Protein AF-A0A5K0X9Z9-F1 (afdb_monomer)

Solvent-accessible surface area (backbone atoms only — not comparable to full-atom values): 3863 Å² total; per-residue (Å²): 122,49,77,50,75,48,98,89,47,100,59,80,48,72,52,78,80,81,57,63,69,65,50,48,53,53,25,52,78,72,75,41,91,62,56,68,69,59,49,70,68,33,68,65,51,56,52,49,53,54,51,52,54,49,52,52,51,66,74,73,109

Organism: NCBI:txid210225

Sequence (61 aa):
IWVYGDSFQSMLVAVVIPNEEHTKEWGELNGHVNSFIELCALPQLKKHILLELKSAADKNK

Radius of gyration: 13.97 Å; Cα contacts (8 Å, |Δi|>4): 42; chains: 1; bounding box: 37×19×34 Å

Secondary structure (DSSP, 8-state):
-EEE--TT-S--EEE----HHHHHHHHHHTT----HHHHHH-HHHHHHHHHHHHHHHHHT-

Foldseek 3Di:
DDWDDDPVDPDIDDDDDDDQVVLCVVCVVVVHNDHSVVSVVDPVNVVVVVVVVVVVVVVVD

Mean predicted aligned error: 4.79 Å

pLDDT: mean 89.39, std 7.49, range [62.38, 95.81]

Structure (mmCIF, N/CA/C/O backbone):
data_AF-A0A5K0X9Z9-F1
#
_entry.id   AF-A0A5K0X9Z9-F1
#
loop_
_atom_site.group_PDB
_atom_site.id
_atom_site.type_symbol
_atom_site.label_atom_id
_atom_site.label_alt_id
_atom_site.label_comp_id
_atom_site.label_asym_id
_atom_site.label_entity_id
_atom_site.label_seq_id
_atom_site.pdbx_PDB_ins_code
_atom_site.Cartn_x
_atom_site.Cartn_y
_atom_site.Cartn_z
_atom_site.occupancy
_atom_site.B_iso_or_equiv
_atom_site.auth_seq_id
_atom_site.auth_comp_id
_atom_site.auth_asym_id
_atom_site.auth_atom_id
_atom_site.pdbx_PDB_model_num
ATOM 1 N N . ILE A 1 1 ? -5.991 7.601 1.324 1.00 78.38 1 ILE A N 1
ATOM 2 C CA . ILE A 1 1 ? -6.439 6.307 1.900 1.00 78.38 1 ILE A CA 1
ATOM 3 C C . ILE A 1 1 ? -7.914 6.445 2.196 1.00 78.38 1 ILE A C 1
ATOM 5 O O . ILE A 1 1 ? -8.294 7.479 2.734 1.00 78.38 1 ILE A O 1
ATOM 9 N N . TRP A 1 2 ? -8.715 5.445 1.845 1.00 81.19 2 TRP A N 1
ATOM 10 C CA . TRP A 1 2 ? -10.135 5.406 2.188 1.00 81.19 2 TRP A CA 1
ATOM 11 C C . TRP A 1 2 ? -10.342 4.309 3.226 1.00 81.19 2 TRP A C 1
ATOM 13 O O . TRP A 1 2 ? -9.948 3.169 2.987 1.00 81.19 2 TRP A O 1
ATOM 23 N N . VAL A 1 3 ? -10.905 4.650 4.384 1.00 80.56 3 VAL A N 1
ATOM 24 C CA . VAL A 1 3 ? -11.193 3.687 5.455 1.00 80.56 3 VAL A CA 1
ATOM 25 C C . VAL A 1 3 ? -12.699 3.500 5.527 1.00 80.56 3 VAL A C 1
ATOM 27 O O . VAL A 1 3 ? -13.436 4.467 5.702 1.00 80.56 3 VAL A O 1
ATOM 30 N N . T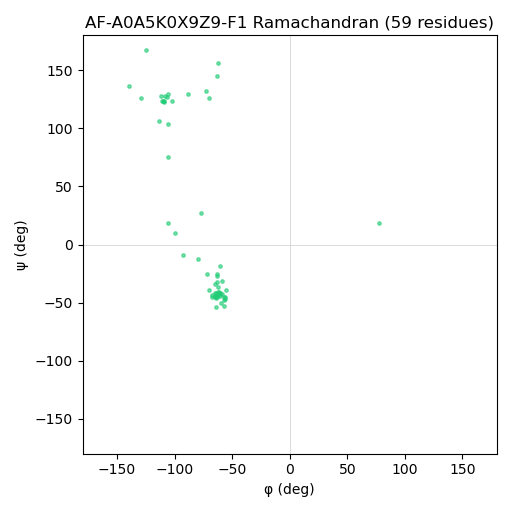YR A 1 4 ? -13.140 2.258 5.373 1.00 80.00 4 TYR A 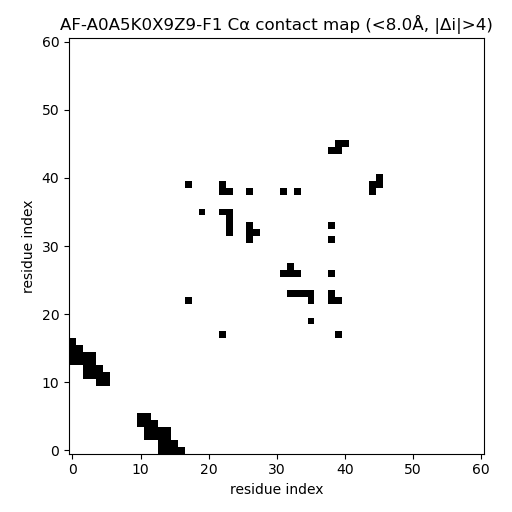N 1
ATOM 31 C CA . TYR A 1 4 ? -14.526 1.857 5.524 1.00 80.00 4 TYR A CA 1
ATOM 32 C C . TYR A 1 4 ? -14.696 1.093 6.838 1.00 80.00 4 TYR A C 1
ATOM 34 O O . TYR A 1 4 ? -13.947 0.155 7.131 1.00 80.00 4 TYR A O 1
ATOM 42 N N . GLY A 1 5 ? -15.685 1.513 7.623 1.00 79.56 5 GLY A N 1
ATOM 43 C CA . GLY A 1 5 ? -16.136 0.829 8.826 1.00 79.56 5 GLY A CA 1
ATOM 44 C C . GLY A 1 5 ? -17.648 0.660 8.765 1.00 79.56 5 GLY A C 1
ATOM 45 O O . GLY A 1 5 ? -18.370 1.634 8.571 1.00 79.56 5 GLY A O 1
ATOM 46 N N . ASP A 1 6 ? -18.107 -0.575 8.921 1.00 75.62 6 ASP A N 1
ATOM 47 C CA . ASP A 1 6 ? -19.518 -0.926 9.069 1.00 75.62 6 ASP A CA 1
ATOM 48 C C . ASP A 1 6 ? -19.746 -1.308 10.536 1.00 75.62 6 ASP A C 1
ATOM 50 O O . ASP A 1 6 ? -19.027 -2.149 11.070 1.00 75.62 6 ASP A O 1
ATOM 54 N N . SER A 1 7 ? -20.732 -0.695 11.201 1.00 73.31 7 SER A N 1
ATOM 55 C CA . SER A 1 7 ? -21.042 -0.961 12.614 1.00 73.31 7 SER A CA 1
ATOM 56 C C . SER A 1 7 ? -21.442 -2.413 12.893 1.00 73.31 7 SER A C 1
ATOM 58 O O . SER A 1 7 ? -21.396 -2.839 14.045 1.00 73.31 7 SER A O 1
ATOM 60 N N . PHE A 1 8 ? -21.831 -3.172 11.865 1.00 75.19 8 PHE A N 1
ATOM 61 C CA . PHE A 1 8 ? -22.140 -4.598 11.967 1.00 75.19 8 PHE A CA 1
ATOM 62 C C . PHE A 1 8 ? -20.943 -5.510 11.666 1.00 75.19 8 PHE A C 1
ATOM 64 O O . PHE A 1 8 ? -21.028 -6.716 11.897 1.00 75.19 8 PHE A O 1
ATOM 71 N N . GLN A 1 9 ? -19.823 -4.967 11.180 1.00 72.94 9 GLN A N 1
ATOM 72 C CA . GLN A 1 9 ? -18.612 -5.728 10.880 1.00 72.94 9 GLN A CA 1
ATOM 73 C C . GLN A 1 9 ? -17.515 -5.385 11.886 1.00 72.94 9 GLN A C 1
ATOM 75 O O . GLN A 1 9 ? -17.094 -4.242 12.023 1.00 72.94 9 GLN A O 1
ATOM 80 N N . SER A 1 10 ? -16.981 -6.396 12.570 1.00 80.06 10 SER A N 1
ATOM 81 C CA . S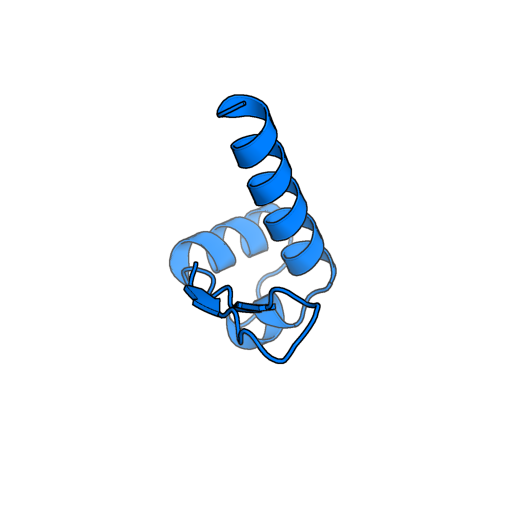ER A 1 10 ? -15.903 -6.225 13.554 1.00 80.06 10 SER A CA 1
ATOM 82 C C . SER A 1 10 ? -14.518 -6.019 12.918 1.00 80.06 10 SER A C 1
ATOM 84 O O . SER A 1 10 ? -13.506 -6.395 13.510 1.00 80.06 10 SER A O 1
ATOM 86 N N . MET A 1 11 ? -14.450 -5.482 11.697 1.00 76.56 11 MET A N 1
ATOM 87 C CA . MET A 1 11 ? -13.205 -5.274 10.961 1.00 76.56 11 MET A CA 1
ATOM 88 C C . MET A 1 11 ? -13.213 -3.940 10.219 1.00 76.56 11 MET A C 1
ATOM 90 O O . MET A 1 11 ? -14.189 -3.570 9.573 1.00 76.56 11 MET A O 1
ATOM 94 N N . LEU A 1 12 ? -12.088 -3.231 10.297 1.00 80.69 12 LEU A N 1
ATOM 95 C CA . LEU A 1 12 ? -11.831 -2.040 9.497 1.00 80.69 12 LEU A CA 1
ATOM 96 C C . LEU A 1 12 ? -11.183 -2.460 8.182 1.00 80.69 12 LEU A C 1
ATOM 98 O O . LEU A 1 12 ? -10.184 -3.182 8.181 1.00 80.69 12 LEU A O 1
ATOM 102 N N . VAL A 1 13 ? -11.727 -1.977 7.068 1.00 84.31 13 VAL A N 1
ATOM 103 C CA . VAL A 1 13 ? -11.163 -2.208 5.738 1.00 84.31 13 VAL A CA 1
ATOM 104 C C . VAL A 1 13 ? -10.613 -0.890 5.213 1.00 84.31 13 VAL A C 1
ATOM 106 O O . VAL A 1 13 ? -11.332 0.100 5.112 1.00 84.31 13 VAL A O 1
ATOM 109 N N . ALA A 1 14 ? -9.327 -0.871 4.865 1.00 85.31 14 ALA A N 1
ATOM 110 C CA . ALA A 1 14 ? -8.694 0.271 4.220 1.00 85.31 14 ALA A CA 1
ATOM 111 C 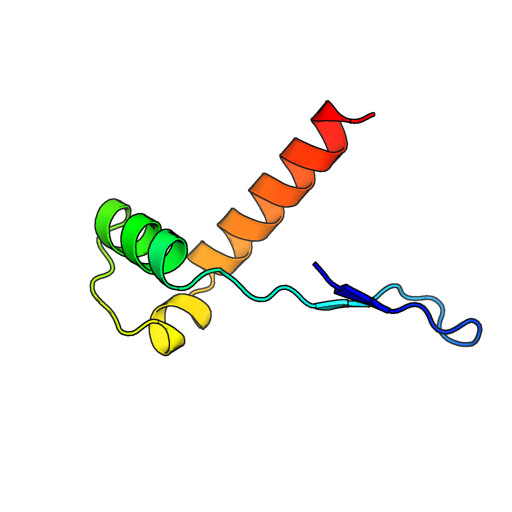C . ALA A 1 14 ? -8.391 -0.056 2.756 1.00 85.31 14 ALA A C 1
ATOM 113 O O . ALA A 1 14 ? -7.741 -1.058 2.455 1.00 85.31 14 ALA A O 1
ATOM 114 N N . VAL A 1 15 ? -8.831 0.817 1.852 1.00 89.44 15 VAL A N 1
ATOM 115 C CA . VAL A 1 15 ? -8.504 0.753 0.427 1.00 89.44 15 VAL A CA 1
ATOM 116 C C . VAL A 1 15 ? -7.419 1.784 0.134 1.00 89.44 15 VAL A C 1
ATOM 118 O O . VAL A 1 15 ? -7.566 2.984 0.405 1.00 89.44 15 VAL A O 1
ATOM 121 N N . VAL A 1 16 ? -6.306 1.302 -0.418 1.00 89.88 16 VAL A N 1
ATOM 122 C CA . VAL A 1 16 ? -5.161 2.124 -0.813 1.00 89.88 16 VAL A CA 1
ATOM 123 C C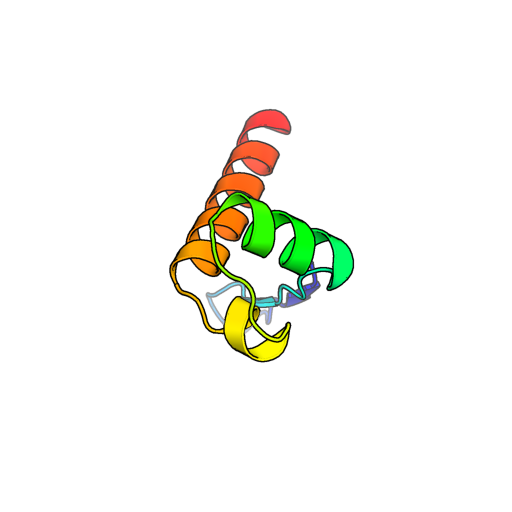 . VAL A 1 16 ? -5.062 2.124 -2.329 1.00 89.88 16 VAL A C 1
ATOM 125 O O . VAL A 1 16 ? -5.030 1.066 -2.949 1.00 89.88 16 VAL A O 1
ATOM 128 N N . ILE A 1 17 ? -5.001 3.322 -2.905 1.00 91.50 17 ILE A N 1
ATOM 129 C CA . ILE A 1 17 ? -4.752 3.539 -4.328 1.00 91.50 17 ILE A CA 1
ATOM 130 C C . ILE A 1 17 ? -3.386 4.227 -4.413 1.00 91.50 17 ILE A C 1
ATOM 132 O O . ILE A 1 17 ? -3.284 5.385 -3.997 1.00 91.50 17 ILE A O 1
ATOM 136 N N . PRO A 1 18 ? -2.328 3.521 -4.849 1.00 90.88 18 PRO A N 1
ATOM 137 C CA . PRO A 1 18 ? -1.012 4.119 -5.035 1.00 90.88 18 PRO A CA 1
ATOM 138 C C . PRO A 1 18 ? -1.058 5.201 -6.119 1.00 90.88 18 PRO A C 1
ATOM 140 O O . PRO A 1 18 ? -1.790 5.073 -7.099 1.00 90.88 18 PRO A O 1
ATOM 143 N N . ASN A 1 19 ? -0.273 6.265 -5.954 1.00 93.25 19 ASN A N 1
ATOM 144 C CA . ASN A 1 19 ? -0.071 7.244 -7.020 1.00 93.25 19 ASN A CA 1
ATOM 145 C C . ASN A 1 19 ? 0.817 6.621 -8.109 1.00 93.25 19 ASN A C 1
ATOM 147 O O . ASN A 1 19 ? 1.846 6.023 -7.792 1.00 93.25 19 ASN A O 1
ATOM 151 N N . GLU A 1 20 ? 0.418 6.752 -9.373 1.00 93.56 20 GLU A N 1
ATOM 152 C CA . GLU A 1 20 ? 1.098 6.100 -10.493 1.00 93.56 20 GLU A CA 1
ATOM 153 C C . GLU A 1 20 ? 2.550 6.556 -10.677 1.00 93.56 20 GLU A C 1
ATOM 155 O O . GLU A 1 20 ? 3.423 5.712 -10.869 1.00 93.56 20 GLU A O 1
ATOM 160 N N . GLU A 1 21 ? 2.821 7.857 -10.574 1.00 94.25 21 GLU A N 1
ATOM 161 C CA . GLU A 1 21 ? 4.157 8.432 -10.753 1.00 94.25 21 GLU A CA 1
ATOM 162 C C . GLU A 1 21 ? 5.119 7.919 -9.677 1.00 94.25 21 GLU A C 1
ATOM 164 O O . GLU A 1 21 ? 6.120 7.279 -9.993 1.00 94.25 21 GLU A O 1
ATOM 169 N N . HIS A 1 22 ? 4.745 8.063 -8.404 1.00 93.31 22 HIS A N 1
ATOM 170 C CA . HIS A 1 22 ? 5.558 7.580 -7.284 1.00 93.31 22 HIS A CA 1
ATOM 171 C C . HIS A 1 22 ? 5.733 6.057 -7.284 1.00 93.31 22 HIS A C 1
ATOM 173 O O . HIS A 1 22 ? 6.761 5.541 -6.852 1.00 93.31 22 HIS A O 1
ATOM 179 N N . THR A 1 23 ? 4.734 5.314 -7.766 1.00 94.50 23 THR A N 1
ATOM 180 C CA . THR A 1 23 ? 4.830 3.851 -7.858 1.00 94.50 23 THR A CA 1
ATOM 181 C C . THR A 1 23 ? 5.823 3.425 -8.932 1.00 94.50 23 THR A C 1
ATOM 183 O O . THR A 1 23 ? 6.573 2.474 -8.718 1.00 94.50 23 THR A O 1
ATOM 186 N N . LYS A 1 24 ? 5.848 4.126 -10.071 1.00 94.44 24 LYS A N 1
ATOM 187 C CA . LYS A 1 24 ? 6.832 3.889 -11.132 1.00 94.44 24 LYS A CA 1
ATOM 188 C C . LYS A 1 24 ? 8.235 4.275 -10.688 1.00 94.44 24 LYS A C 1
ATOM 190 O O . LYS A 1 24 ? 9.135 3.466 -10.855 1.00 94.44 24 LYS A O 1
ATOM 195 N N . GLU A 1 25 ? 8.397 5.430 -10.045 1.00 94.94 25 GLU A N 1
ATOM 196 C CA . GLU A 1 25 ? 9.676 5.863 -9.468 1.00 94.94 25 GLU A CA 1
ATOM 197 C C . GLU A 1 25 ? 10.210 4.831 -8.462 1.00 94.94 25 GLU A C 1
ATOM 199 O O . GLU A 1 25 ? 11.356 4.389 -8.551 1.00 94.94 25 GLU A O 1
ATOM 204 N N . TRP A 1 26 ? 9.355 4.357 -7.547 1.00 95.06 26 TRP A N 1
ATOM 205 C CA . TRP A 1 26 ? 9.711 3.268 -6.639 1.00 95.06 26 TRP A CA 1
ATOM 206 C C . TRP A 1 26 ? 10.095 1.995 -7.403 1.00 95.06 26 TRP A C 1
ATOM 208 O O . TRP A 1 26 ? 11.071 1.336 -7.045 1.00 95.06 26 TRP A O 1
ATOM 218 N N . GLY A 1 27 ? 9.349 1.648 -8.455 1.00 94.88 27 GLY A N 1
ATOM 219 C CA . GLY A 1 27 ? 9.636 0.504 -9.316 1.00 94.88 27 GLY A CA 1
ATOM 220 C C . GLY A 1 27 ? 11.032 0.591 -9.925 1.00 94.88 27 GLY A C 1
ATOM 221 O O . GLY A 1 27 ? 11.836 -0.317 -9.725 1.00 94.88 27 GLY A O 1
ATOM 222 N N . GLU A 1 28 ? 11.355 1.707 -10.577 1.00 94.81 28 GLU A N 1
ATOM 223 C CA . GLU A 1 28 ? 12.658 1.961 -11.200 1.00 94.81 28 GLU A CA 1
ATOM 224 C C . GLU A 1 28 ? 13.806 1.850 -10.190 1.00 94.81 28 GLU A C 1
ATOM 226 O O . GLU A 1 28 ? 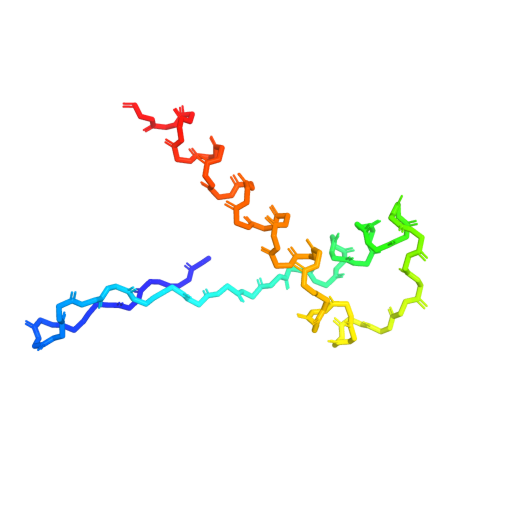14.786 1.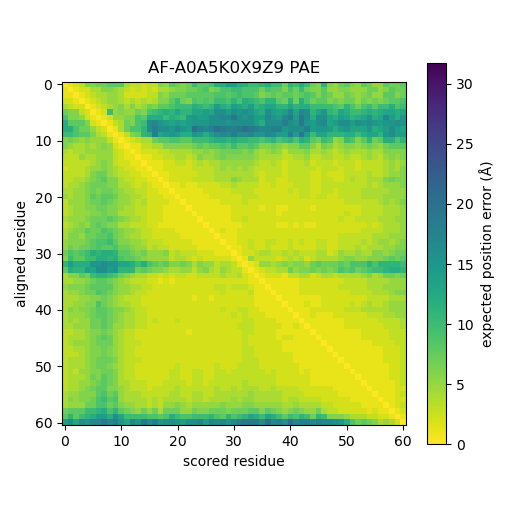146 -10.443 1.00 94.81 28 GLU A O 1
ATOM 231 N N . LEU A 1 29 ? 13.651 2.449 -9.003 1.00 95.44 29 LEU A N 1
ATOM 232 C CA . LEU A 1 29 ? 14.638 2.375 -7.918 1.00 95.44 29 LEU A CA 1
ATOM 233 C C . LEU A 1 29 ? 14.853 0.949 -7.387 1.00 95.44 29 LEU A C 1
ATOM 235 O O . LEU A 1 29 ? 15.930 0.634 -6.882 1.00 95.44 29 LEU A O 1
ATOM 239 N N . ASN A 1 30 ? 13.845 0.082 -7.500 1.00 93.56 30 ASN A N 1
ATOM 240 C CA . ASN A 1 30 ? 13.900 -1.315 -7.066 1.00 93.56 30 ASN A CA 1
ATOM 241 C C . ASN A 1 30 ? 14.157 -2.296 -8.229 1.00 93.56 30 ASN A C 1
ATOM 243 O O . ASN A 1 30 ? 14.076 -3.508 -8.036 1.00 93.56 30 ASN A O 1
ATOM 247 N N . GLY A 1 31 ? 14.490 -1.795 -9.425 1.00 93.88 31 GLY A N 1
ATOM 248 C CA . GLY A 1 31 ? 14.806 -2.616 -10.599 1.00 93.88 31 GLY A CA 1
ATOM 249 C C . GLY A 1 31 ? 13.588 -3.222 -11.305 1.00 93.88 31 GLY A C 1
ATOM 250 O O . GLY A 1 31 ? 13.730 -4.181 -12.063 1.00 93.88 31 GLY A O 1
ATOM 251 N N . HIS A 1 32 ? 12.395 -2.680 -11.070 1.00 91.56 32 HIS A N 1
ATOM 252 C CA . HIS A 1 32 ? 11.143 -3.075 -11.707 1.00 91.56 32 HIS A CA 1
ATOM 253 C C . HIS A 1 32 ? 10.707 -2.023 -12.737 1.00 91.56 32 HIS A C 1
ATOM 255 O O . HIS A 1 32 ? 10.165 -0.980 -12.380 1.00 91.56 32 HIS A O 1
ATOM 261 N N . VAL A 1 33 ? 10.900 -2.312 -14.027 1.00 85.25 33 VAL A N 1
ATOM 262 C CA . VAL A 1 33 ? 10.442 -1.456 -15.137 1.00 85.25 33 VAL A CA 1
ATOM 263 C C . VAL A 1 33 ? 9.226 -2.113 -15.780 1.00 85.25 33 VAL A C 1
ATOM 265 O O . VAL A 1 33 ? 9.304 -2.760 -16.822 1.00 85.25 33 VAL A O 1
ATOM 268 N N . ASN A 1 34 ? 8.098 -2.007 -15.090 1.00 88.12 34 ASN A N 1
ATOM 269 C CA . ASN A 1 34 ? 6.842 -2.644 -15.458 1.00 88.12 34 ASN A CA 1
ATOM 270 C C . ASN A 1 34 ? 5.720 -1.610 -15.554 1.00 88.12 34 ASN A C 1
ATOM 272 O O . ASN A 1 34 ? 5.848 -0.470 -15.102 1.00 88.12 34 ASN A O 1
ATOM 276 N N . SER A 1 35 ? 4.592 -2.012 -16.136 1.00 93.38 35 SER A N 1
ATOM 277 C CA . SER A 1 35 ? 3.391 -1.179 -16.121 1.00 93.38 35 SER A CA 1
ATOM 278 C C . SER A 1 35 ? 2.903 -0.939 -14.685 1.00 93.38 35 SER A C 1
ATOM 280 O O . SER A 1 35 ? 3.148 -1.736 -13.779 1.00 93.38 35 SER A O 1
ATOM 282 N N . PHE A 1 36 ? 2.156 0.146 -14.467 1.00 92.69 36 PHE A N 1
ATOM 283 C CA . PHE A 1 36 ? 1.616 0.476 -13.143 1.00 92.69 36 PHE A CA 1
ATOM 284 C C . PHE A 1 36 ? 0.787 -0.665 -12.533 1.00 92.69 36 PHE A C 1
ATOM 286 O O . PHE A 1 36 ? 0.890 -0.942 -11.339 1.00 92.69 36 PHE A O 1
ATOM 293 N N . ILE A 1 37 ? -0.000 -1.358 -13.360 1.00 93.31 37 ILE A N 1
ATOM 294 C CA . ILE A 1 37 ? -0.841 -2.484 -12.933 1.00 93.31 37 ILE A CA 1
ATOM 295 C C . ILE A 1 37 ? 0.026 -3.653 -12.452 1.00 93.31 37 ILE A C 1
ATOM 297 O O . ILE A 1 37 ? -0.246 -4.229 -11.401 1.00 93.31 37 ILE A O 1
ATOM 301 N N . GLU A 1 38 ? 1.087 -3.979 -13.190 1.00 94.62 38 GLU A N 1
ATOM 302 C CA . GLU A 1 38 ? 2.032 -5.030 -12.806 1.00 94.62 38 GLU A CA 1
ATOM 303 C C . GLU A 1 38 ? 2.771 -4.675 -11.514 1.00 94.62 38 GLU A C 1
ATOM 305 O O . GLU A 1 38 ? 2.880 -5.521 -10.629 1.00 94.62 38 GLU A O 1
ATOM 310 N N . LEU A 1 39 ? 3.202 -3.418 -11.360 1.00 94.94 39 LEU A N 1
ATOM 311 C CA . LEU A 1 39 ? 3.814 -2.929 -10.122 1.00 94.94 39 LEU A CA 1
ATOM 312 C C . LEU A 1 39 ? 2.846 -3.045 -8.937 1.00 94.94 39 LEU A C 1
ATOM 314 O O . LEU A 1 39 ? 3.233 -3.513 -7.869 1.00 94.94 39 LEU A O 1
ATOM 318 N N . CYS A 1 40 ? 1.570 -2.698 -9.130 1.00 93.81 40 CYS A N 1
ATOM 319 C CA . CYS A 1 40 ? 0.524 -2.828 -8.111 1.00 93.81 40 CYS A CA 1
ATOM 320 C C . CYS A 1 40 ? 0.251 -4.281 -7.694 1.00 93.81 40 CYS A C 1
ATOM 322 O O . CYS A 1 40 ? -0.196 -4.520 -6.570 1.00 93.81 40 CYS A O 1
ATOM 324 N N . ALA A 1 41 ? 0.534 -5.252 -8.564 1.00 94.12 41 ALA A N 1
ATOM 325 C CA . ALA A 1 41 ? 0.434 -6.670 -8.242 1.00 94.12 41 ALA A CA 1
ATOM 326 C C . ALA A 1 41 ? 1.647 -7.199 -7.448 1.00 94.12 41 ALA A C 1
ATOM 328 O O . ALA A 1 41 ? 1.574 -8.300 -6.896 1.00 94.12 41 ALA A O 1
ATOM 329 N N . LEU A 1 42 ? 2.750 -6.439 -7.351 1.00 95.44 42 LEU A N 1
ATOM 330 C CA . LEU A 1 42 ? 3.964 -6.881 -6.664 1.00 95.44 42 LEU A CA 1
ATOM 331 C C . LEU A 1 42 ? 3.767 -6.962 -5.137 1.00 95.44 42 LEU A C 1
ATOM 333 O O . LEU A 1 42 ? 3.457 -5.956 -4.483 1.00 95.44 42 LEU A O 1
ATOM 337 N N . PRO A 1 43 ? 4.054 -8.121 -4.511 1.00 95.44 43 PRO A N 1
ATOM 338 C CA . PRO A 1 43 ? 4.042 -8.253 -3.054 1.00 95.44 43 PRO A CA 1
ATOM 339 C C . PRO A 1 43 ? 5.015 -7.297 -2.348 1.00 95.44 43 PRO A C 1
ATOM 341 O O . PRO A 1 43 ? 4.750 -6.857 -1.227 1.00 95.44 43 PRO A O 1
ATOM 344 N N . GLN A 1 44 ? 6.136 -6.969 -2.997 1.00 95.06 44 GLN A N 1
ATOM 345 C CA . GLN A 1 44 ? 7.158 -6.055 -2.490 1.00 95.06 44 GLN A CA 1
ATOM 346 C C . GLN A 1 44 ? 6.597 -4.641 -2.326 1.00 95.06 44 GLN A C 1
ATOM 348 O O . GLN A 1 44 ? 6.755 -4.051 -1.256 1.00 95.06 44 GLN A O 1
ATOM 353 N N . LEU A 1 45 ? 5.874 -4.141 -3.334 1.00 94.75 45 LEU A N 1
ATOM 354 C CA . LEU A 1 45 ? 5.240 -2.826 -3.277 1.00 94.75 45 LEU A CA 1
ATOM 355 C C . LEU A 1 45 ? 4.178 -2.786 -2.173 1.00 94.75 45 LEU A C 1
ATOM 357 O O . LEU A 1 45 ? 4.163 -1.867 -1.355 1.00 94.75 45 LEU A O 1
ATOM 361 N N . LYS A 1 46 ? 3.339 -3.827 -2.074 1.00 93.81 46 LYS A N 1
ATOM 362 C CA . LYS A 1 46 ? 2.350 -3.941 -0.989 1.00 93.81 46 LYS A CA 1
ATOM 363 C C . LYS A 1 46 ? 3.010 -3.873 0.391 1.00 93.81 46 LYS A C 1
ATOM 365 O O . LYS A 1 46 ? 2.518 -3.177 1.279 1.00 93.81 46 LYS A O 1
ATOM 370 N N . LYS A 1 47 ? 4.121 -4.590 0.58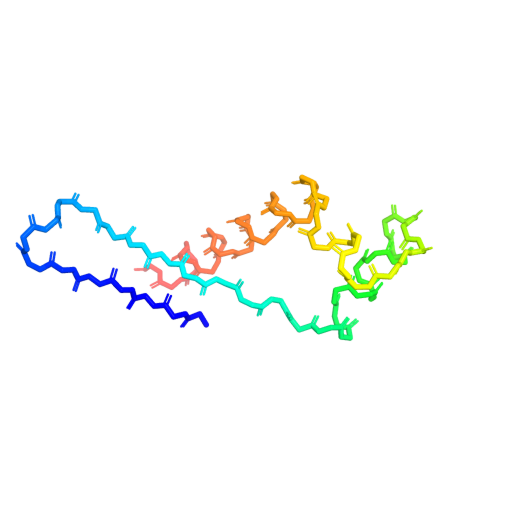7 1.00 95.81 47 LYS A N 1
ATOM 371 C CA . LYS A 1 47 ? 4.871 -4.575 1.849 1.00 95.81 47 LYS A CA 1
ATOM 372 C C . LYS A 1 47 ? 5.466 -3.196 2.134 1.00 95.81 47 LYS A C 1
ATOM 374 O O . LYS A 1 47 ? 5.394 -2.749 3.274 1.00 95.81 47 LYS A O 1
ATOM 379 N N . HIS A 1 48 ? 6.019 -2.532 1.121 1.00 95.12 48 HIS A N 1
ATOM 380 C CA . HIS A 1 48 ? 6.561 -1.181 1.247 1.00 95.12 48 HIS A CA 1
ATOM 381 C C . HIS A 1 48 ? 5.487 -0.185 1.703 1.00 95.12 48 HIS A C 1
ATOM 383 O O . HIS A 1 48 ? 5.667 0.474 2.723 1.00 95.12 48 HIS A O 1
ATOM 389 N N . ILE A 1 49 ? 4.327 -0.170 1.040 1.00 93.94 49 ILE A N 1
ATOM 390 C CA . ILE A 1 49 ? 3.195 0.690 1.414 1.00 93.94 49 ILE A CA 1
ATOM 391 C C . ILE A 1 49 ? 2.771 0.441 2.868 1.00 93.94 49 ILE A C 1
ATOM 393 O O . ILE A 1 49 ? 2.601 1.386 3.632 1.00 93.94 49 ILE A O 1
ATOM 397 N N . LEU A 1 50 ? 2.630 -0.820 3.291 1.00 93.50 50 LEU A N 1
ATOM 398 C CA . LEU A 1 50 ? 2.259 -1.139 4.676 1.00 93.50 50 LEU A CA 1
ATOM 399 C C . LEU A 1 50 ? 3.298 -0.659 5.702 1.00 93.50 50 LEU A C 1
ATOM 401 O O . LEU A 1 50 ? 2.919 -0.230 6.792 1.00 93.50 50 LEU A O 1
ATOM 405 N N . LEU A 1 51 ? 4.591 -0.726 5.372 1.00 95.25 51 LEU A N 1
ATOM 406 C CA . LEU A 1 51 ? 5.660 -0.224 6.238 1.00 95.25 51 LEU A CA 1
ATOM 407 C C . LEU A 1 51 ? 5.615 1.299 6.370 1.00 95.25 51 LEU A C 1
ATOM 409 O O . LEU A 1 51 ? 5.709 1.801 7.488 1.00 95.25 51 LEU A O 1
ATOM 413 N N . GLU A 1 52 ? 5.404 2.018 5.268 1.00 93.38 52 GLU A N 1
ATOM 414 C CA . GLU A 1 52 ? 5.247 3.476 5.284 1.00 93.38 52 GLU A CA 1
ATOM 415 C C . GLU A 1 52 ? 4.040 3.899 6.126 1.00 93.38 52 GLU A C 1
ATOM 417 O O . GLU A 1 52 ? 4.153 4.774 6.985 1.00 93.38 52 GLU A O 1
ATOM 422 N N . LEU A 1 53 ? 2.900 3.216 5.967 1.00 91.75 53 LEU A N 1
ATOM 423 C CA . LEU A 1 53 ? 1.707 3.473 6.779 1.00 91.75 53 LEU A CA 1
ATOM 424 C C . LEU A 1 53 ? 1.956 3.228 8.267 1.00 91.75 53 LEU A C 1
ATOM 426 O O . LEU A 1 53 ? 1.518 4.018 9.103 1.00 91.75 53 LEU A O 1
ATOM 430 N N . LYS A 1 54 ? 2.687 2.162 8.609 1.00 93.12 54 LYS A N 1
ATOM 431 C CA . LYS A 1 54 ? 3.066 1.884 9.995 1.00 93.12 54 LYS A CA 1
ATOM 432 C C . LYS A 1 54 ? 4.002 2.962 10.547 1.00 93.12 54 LYS A C 1
ATOM 434 O O . LYS A 1 54 ? 3.762 3.459 11.641 1.00 93.12 54 LYS A O 1
ATOM 439 N N . SER A 1 55 ? 5.016 3.368 9.781 1.00 95.38 55 SER A N 1
ATOM 440 C CA . SER A 1 55 ? 5.933 4.443 10.177 1.00 95.38 55 SER A CA 1
ATOM 441 C C . SER A 1 55 ? 5.195 5.765 10.390 1.00 95.38 55 SER A C 1
ATOM 443 O O . SER A 1 55 ? 5.454 6.467 11.365 1.00 95.38 55 SER A O 1
ATOM 445 N N . ALA A 1 56 ? 4.245 6.098 9.513 1.00 92.31 56 ALA A N 1
ATOM 446 C CA . ALA A 1 56 ? 3.405 7.278 9.664 1.00 92.31 56 ALA A CA 1
ATOM 447 C C . ALA A 1 56 ? 2.541 7.207 10.933 1.00 92.31 56 ALA A C 1
ATOM 449 O O . ALA A 1 56 ? 2.427 8.209 11.634 1.00 92.31 56 ALA A O 1
ATOM 450 N N . ALA A 1 57 ? 1.972 6.042 11.259 1.00 90.50 57 ALA A N 1
ATOM 451 C CA . ALA A 1 57 ? 1.218 5.853 12.497 1.00 90.50 57 ALA A CA 1
ATOM 452 C C . ALA A 1 57 ? 2.101 6.036 13.741 1.00 90.50 57 ALA A C 1
ATOM 454 O O . ALA A 1 57 ? 1.716 6.751 14.660 1.00 90.50 57 ALA A O 1
ATOM 455 N N . ASP A 1 58 ? 3.303 5.455 13.746 1.00 94.56 58 ASP A N 1
ATOM 456 C CA . ASP A 1 58 ? 4.238 5.568 14.870 1.00 94.56 58 ASP A CA 1
ATOM 457 C C . ASP A 1 58 ? 4.735 7.012 15.076 1.00 94.56 58 ASP A C 1
ATOM 459 O O . ASP A 1 58 ? 4.934 7.434 16.211 1.00 94.56 58 ASP A O 1
ATOM 463 N N . LYS A 1 59 ? 4.899 7.791 13.996 1.00 94.38 59 LYS A N 1
ATOM 464 C CA . LYS A 1 59 ? 5.298 9.212 14.052 1.00 94.38 59 LYS A CA 1
ATOM 465 C C . LYS A 1 59 ? 4.205 10.148 14.582 1.00 94.38 59 LYS A C 1
ATOM 467 O O . LYS A 1 59 ? 4.537 11.227 15.059 1.00 94.38 59 LYS A O 1
ATOM 472 N N . ASN A 1 60 ? 2.932 9.772 14.452 1.00 84.12 60 ASN A N 1
ATOM 473 C CA . ASN A 1 60 ? 1.774 10.585 14.853 1.00 84.12 60 ASN A CA 1
ATOM 474 C C . ASN A 1 60 ? 1.103 10.067 16.138 1.00 84.12 60 ASN A C 1
ATOM 476 O O . ASN A 1 60 ? -0.064 10.369 16.391 1.00 84.12 60 ASN A O 1
ATOM 480 N N . LYS A 1 61 ? 1.820 9.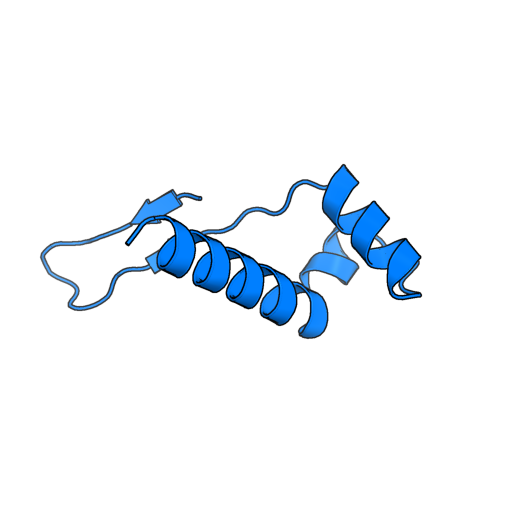246 16.905 1.00 62.38 61 LYS A N 1
ATOM 481 C CA . LYS A 1 61 ? 1.381 8.699 18.187 1.00 62.38 61 LYS A CA 1
ATOM 482 C C . LYS A 1 61 ? 1.654 9.680 19.321 1.00 62.38 61 LYS A C 1
ATOM 484 O O . LYS A 1 61 ? 0.800 9.741 20.231 1.00 62.38 61 LYS A O 1
#